Protein AF-A0AAW1J203-F1 (afdb_monomer_lite)

Foldseek 3Di:
DVQVVCVVVVHDHDLVVQVVVVVVCCVVCVVVVLNQAEAEDRQVLQAVCQPPPPSNVVSVVVRCVVSVRHQKYKYWHDDPNATWMWIAGNVVGDIDIHGPVVVVVVVVVVD

InterPro domains:
  IPR038765 Papain-like cysteine peptidase superfamily [SSF54001] (3-105)

Structure (mmCIF, N/CA/C/O backbone):
data_AF-A0AAW1J203-F1
#
_entry.id   AF-A0AAW1J203-F1
#
loop_
_atom_site.group_PDB
_atom_site.id
_atom_site.type_symbol
_atom_site.label_atom_id
_atom_site.label_alt_id
_atom_site.label_comp_id
_atom_site.label_asym_id
_atom_site.label_entity_id
_atom_site.label_seq_id
_atom_site.pdbx_PDB_ins_code
_atom_site.Cartn_x
_atom_site.Cartn_y
_atom_site.Cartn_z
_atom_site.occupancy
_atom_site.B_iso_or_equiv
_atom_site.auth_seq_id
_atom_site.auth_comp_id
_atom_site.auth_asym_id
_atom_site.auth_atom_id
_atom_site.pdbx_PDB_model_num
ATOM 1 N N . MET A 1 1 ? 7.930 -22.749 -3.735 1.00 60.47 1 MET A N 1
ATOM 2 C CA . MET A 1 1 ? 7.030 -23.927 -3.836 1.00 60.47 1 MET A CA 1
ATOM 3 C C . MET A 1 1 ? 5.921 -23.921 -2.782 1.00 60.47 1 MET A C 1
ATOM 5 O O . MET A 1 1 ? 4.824 -24.335 -3.123 1.00 60.47 1 MET A O 1
ATOM 9 N N . ALA A 1 2 ? 6.160 -23.474 -1.539 1.00 79.44 2 ALA A N 1
ATOM 10 C CA . ALA A 1 2 ? 5.096 -23.349 -0.531 1.00 79.44 2 ALA A CA 1
ATOM 11 C C . ALA A 1 2 ? 4.021 -22.323 -0.940 1.00 79.44 2 ALA A C 1
ATOM 13 O O . ALA A 1 2 ? 2.864 -22.699 -1.058 1.00 79.44 2 ALA A O 1
ATOM 14 N N . ASP A 1 3 ? 4.432 -21.112 -1.315 1.00 84.44 3 ASP A N 1
ATOM 15 C CA . ASP A 1 3 ? 3.539 -20.016 -1.732 1.00 84.44 3 ASP A CA 1
ATOM 16 C C . ASP A 1 3 ? 2.621 -20.371 -2.909 1.00 84.44 3 ASP A C 1
ATOM 18 O O . ASP A 1 3 ? 1.426 -20.101 -2.903 1.00 84.44 3 ASP A O 1
ATOM 22 N N . ILE A 1 4 ? 3.169 -21.051 -3.920 1.00 80.50 4 ILE A N 1
ATOM 23 C CA . ILE A 1 4 ? 2.398 -21.516 -5.080 1.00 80.50 4 ILE A CA 1
ATOM 24 C C . ILE A 1 4 ? 1.329 -22.522 -4.642 1.00 80.50 4 ILE A C 1
ATOM 26 O O . ILE A 1 4 ? 0.183 -22.438 -5.073 1.00 80.50 4 ILE A O 1
ATOM 30 N N . ARG A 1 5 ? 1.681 -23.464 -3.759 1.00 83.44 5 ARG A N 1
ATOM 31 C CA . ARG A 1 5 ? 0.708 -24.427 -3.227 1.00 83.44 5 ARG A CA 1
ATOM 32 C C . ARG A 1 5 ? -0.371 -23.737 -2.402 1.00 83.44 5 ARG A C 1
ATOM 34 O O . ARG A 1 5 ? -1.525 -24.106 -2.549 1.00 83.44 5 ARG A O 1
ATOM 41 N N . GLN A 1 6 ? -0.001 -22.755 -1.588 1.00 84.38 6 GLN A N 1
ATOM 42 C CA . GLN A 1 6 ? -0.920 -21.974 -0.762 1.00 84.38 6 GLN A CA 1
ATOM 43 C C . GLN A 1 6 ? -1.958 -21.244 -1.629 1.00 84.38 6 GLN A C 1
ATOM 45 O O . GLN A 1 6 ? -3.156 -21.368 -1.382 1.00 84.38 6 GLN A O 1
ATOM 50 N N . MET A 1 7 ? -1.517 -20.604 -2.723 1.00 81.81 7 MET A N 1
ATOM 51 C CA . MET A 1 7 ? -2.416 -19.975 -3.703 1.00 81.81 7 MET A CA 1
ATOM 52 C C . MET A 1 7 ? -3.401 -20.974 -4.327 1.00 81.81 7 MET A C 1
ATOM 54 O O . MET A 1 7 ? -4.589 -20.686 -4.421 1.00 81.81 7 MET A O 1
ATOM 58 N N . PHE A 1 8 ? -2.937 -22.164 -4.727 1.00 85.00 8 PHE A N 1
ATOM 59 C CA . PHE A 1 8 ? -3.801 -23.174 -5.356 1.00 85.00 8 PHE A CA 1
ATOM 60 C C . PHE A 1 8 ? -4.669 -23.973 -4.372 1.00 85.00 8 PHE A C 1
ATOM 62 O O . PHE A 1 8 ? -5.550 -24.714 -4.803 1.00 85.00 8 PHE A O 1
ATOM 69 N N . ARG A 1 9 ? -4.424 -23.854 -3.065 1.00 87.44 9 ARG A N 1
ATOM 70 C CA . ARG A 1 9 ? -5.163 -24.570 -2.014 1.00 87.44 9 ARG A CA 1
ATOM 71 C C . ARG A 1 9 ? -6.192 -23.712 -1.290 1.00 87.44 9 ARG A C 1
ATOM 73 O O . ARG A 1 9 ? -6.794 -24.206 -0.343 1.00 87.44 9 ARG A O 1
ATOM 80 N N . TYR A 1 10 ? -6.410 -22.473 -1.736 1.00 80.50 10 TYR A N 1
ATOM 81 C CA . TYR A 1 10 ? -7.305 -21.522 -1.066 1.00 80.50 10 TYR A CA 1
ATOM 82 C C . TYR A 1 10 ? -6.932 -21.308 0.412 1.00 80.50 10 TYR A C 1
ATOM 84 O O . TYR A 1 10 ? -7.789 -21.088 1.264 1.00 80.50 10 TYR A O 1
ATOM 92 N N . GLU A 1 11 ? -5.641 -21.407 0.727 1.00 87.25 11 GLU A N 1
ATOM 93 C CA . GLU A 1 11 ? -5.119 -21.119 2.059 1.00 87.25 11 GLU A CA 1
ATOM 94 C C . GLU A 1 11 ? -4.974 -19.596 2.245 1.00 87.25 11 GLU A C 1
ATOM 96 O O . GLU A 1 11 ? -4.870 -18.841 1.274 1.00 87.25 11 GLU A O 1
ATOM 101 N N . TRP A 1 12 ? -4.938 -19.136 3.500 1.00 87.69 12 TRP A N 1
ATOM 102 C CA . TRP A 1 12 ? -4.671 -17.731 3.837 1.00 87.69 12 TRP A CA 1
ATOM 103 C C . TRP A 1 12 ? -3.402 -17.248 3.154 1.00 87.69 12 TRP A C 1
ATOM 105 O O . TRP A 1 12 ? -2.389 -17.921 3.260 1.00 87.69 12 TRP A O 1
ATOM 115 N N . LEU A 1 13 ? -3.423 -16.100 2.481 1.00 88.56 13 LEU A N 1
ATOM 116 C CA . LEU A 1 13 ? -2.238 -15.595 1.786 1.00 88.56 13 LEU A CA 1
ATOM 117 C C . LEU A 1 13 ? -1.167 -15.144 2.787 1.00 88.56 13 LEU A C 1
ATOM 119 O O . LEU A 1 13 ? -1.473 -14.509 3.797 1.00 88.56 13 LEU A O 1
ATOM 123 N N . ASN A 1 14 ? 0.096 -15.453 2.494 1.00 90.00 14 ASN A N 1
ATOM 124 C CA . ASN A 1 14 ? 1.236 -14.973 3.271 1.00 90.00 14 ASN A CA 1
ATOM 125 C C . ASN A 1 14 ? 1.843 -13.692 2.661 1.00 90.00 14 ASN A C 1
ATOM 127 O O . ASN A 1 14 ? 1.510 -13.275 1.548 1.00 90.00 14 ASN A O 1
ATOM 131 N N . ILE A 1 15 ? 2.771 -13.078 3.398 1.00 90.19 15 ILE A N 1
ATOM 132 C CA . ILE A 1 15 ? 3.435 -11.827 3.005 1.00 90.19 15 ILE A CA 1
ATOM 133 C C . ILE A 1 15 ? 4.208 -11.967 1.687 1.00 90.19 15 ILE A C 1
ATOM 135 O O . ILE A 1 15 ? 4.168 -11.048 0.870 1.00 90.19 15 ILE A O 1
ATOM 139 N N . SER A 1 16 ? 4.887 -13.093 1.445 1.00 91.06 16 SER A N 1
ATOM 140 C CA . SER A 1 16 ? 5.695 -13.274 0.232 1.00 91.06 16 SER A CA 1
ATOM 141 C C . SER A 1 16 ? 4.834 -13.366 -1.027 1.00 91.06 16 SER A C 1
ATOM 143 O O . SER A 1 16 ? 5.207 -12.809 -2.061 1.00 91.06 16 SER A O 1
ATOM 145 N N . ILE A 1 17 ? 3.646 -13.976 -0.940 1.00 90.00 17 ILE A N 1
ATOM 146 C CA . ILE A 1 17 ? 2.654 -13.955 -2.023 1.00 90.00 17 ILE A CA 1
ATOM 147 C C . ILE A 1 17 ? 2.230 -12.514 -2.322 1.00 90.00 17 ILE A C 1
ATOM 149 O O . ILE A 1 17 ? 2.220 -12.113 -3.486 1.00 90.00 17 ILE A O 1
ATOM 153 N N . LEU A 1 18 ? 1.923 -11.718 -1.293 1.00 91.38 18 LEU A N 1
ATOM 154 C CA . LEU A 1 18 ? 1.511 -10.319 -1.460 1.00 91.38 18 LEU A CA 1
ATOM 155 C C . LEU A 1 18 ? 2.628 -9.449 -2.046 1.00 91.38 18 LEU A C 1
ATOM 157 O O . LEU A 1 18 ? 2.369 -8.629 -2.924 1.00 91.38 18 LEU A O 1
ATOM 161 N N . GLN A 1 19 ? 3.873 -9.648 -1.611 1.00 89.88 19 GLN A N 1
ATOM 162 C CA . GLN A 1 19 ? 5.037 -8.977 -2.191 1.00 89.88 19 GLN A CA 1
ATOM 163 C C . GLN A 1 19 ? 5.218 -9.346 -3.666 1.00 89.88 19 GLN A C 1
ATOM 165 O O . GLN A 1 19 ? 5.376 -8.456 -4.499 1.00 89.88 19 GLN A O 1
ATOM 170 N N . GLY A 1 20 ? 5.131 -10.637 -4.005 1.00 89.75 20 GLY A N 1
ATOM 171 C CA . GLY A 1 20 ? 5.220 -11.110 -5.387 1.00 89.75 20 GLY A CA 1
ATOM 172 C C . GLY A 1 20 ? 4.131 -10.511 -6.279 1.00 89.75 20 GLY A C 1
ATOM 173 O O . GLY A 1 20 ? 4.423 -10.042 -7.380 1.00 89.75 20 GLY A O 1
ATOM 174 N N . TRP A 1 21 ? 2.895 -10.446 -5.781 1.00 87.88 21 TRP A N 1
ATOM 175 C CA . TRP A 1 21 ? 1.789 -9.779 -6.469 1.00 87.88 21 TRP A CA 1
ATOM 176 C C . TRP A 1 21 ? 2.0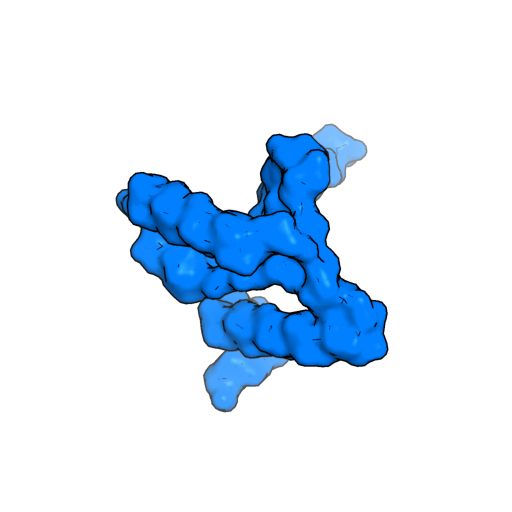07 -8.274 -6.619 1.00 87.88 21 TRP A C 1
ATOM 178 O O . TRP A 1 21 ? 1.784 -7.743 -7.703 1.00 87.88 21 TRP A O 1
ATOM 188 N N . GLY A 1 22 ? 2.492 -7.583 -5.587 1.00 88.75 22 GLY A N 1
ATOM 189 C CA . GLY A 1 22 ? 2.830 -6.160 -5.667 1.00 88.75 22 GLY A CA 1
ATOM 190 C C . GLY A 1 22 ? 3.908 -5.877 -6.717 1.00 88.75 22 GLY A C 1
ATOM 191 O O . GLY A 1 22 ? 3.755 -4.973 -7.537 1.00 88.75 22 GLY A O 1
ATOM 192 N N . SER A 1 23 ? 4.963 -6.696 -6.765 1.00 88.88 23 SER A N 1
ATOM 193 C CA . SER A 1 23 ? 5.988 -6.613 -7.811 1.00 88.88 23 SER A CA 1
ATOM 194 C C . SER A 1 23 ? 5.413 -6.893 -9.198 1.00 88.88 23 SER A C 1
ATOM 196 O O . SER A 1 23 ? 5.721 -6.168 -10.143 1.00 88.88 23 SER A O 1
ATOM 198 N N . PHE A 1 24 ? 4.548 -7.901 -9.334 1.00 90.00 24 PHE A N 1
ATOM 199 C CA . PHE A 1 24 ? 3.856 -8.173 -10.592 1.00 90.00 24 PHE A CA 1
ATOM 200 C C . PHE A 1 24 ? 3.014 -6.976 -11.043 1.00 90.00 24 PHE A C 1
ATOM 202 O O . PHE A 1 24 ? 3.148 -6.556 -12.186 1.00 90.00 24 PHE A O 1
ATOM 209 N N . LEU A 1 25 ? 2.205 -6.387 -10.158 1.00 88.81 25 LEU A N 1
ATOM 210 C CA . LEU A 1 25 ? 1.375 -5.220 -10.469 1.00 88.81 25 LEU A CA 1
ATOM 211 C C . LEU A 1 25 ? 2.217 -4.004 -10.852 1.00 88.81 25 LEU A C 1
ATOM 213 O O . LEU A 1 25 ? 1.860 -3.287 -11.781 1.00 88.81 25 LEU A O 1
ATOM 217 N N . TYR A 1 26 ? 3.356 -3.800 -10.194 1.00 88.00 26 TYR A N 1
ATOM 218 C CA . TYR A 1 26 ? 4.311 -2.769 -10.581 1.00 88.00 26 TYR A CA 1
ATOM 219 C C . TYR A 1 26 ? 4.883 -3.019 -11.984 1.00 88.00 26 TYR A C 1
ATOM 221 O O . TYR A 1 26 ? 4.943 -2.114 -12.807 1.00 88.00 26 TYR A O 1
ATOM 229 N N . HIS A 1 27 ? 5.293 -4.241 -12.318 1.00 89.00 27 HIS A N 1
ATOM 230 C CA . HIS A 1 27 ? 5.814 -4.521 -13.659 1.00 89.00 27 HIS A CA 1
ATOM 231 C C . HIS A 1 27 ? 4.722 -4.477 -14.736 1.00 89.00 27 HIS A C 1
ATOM 233 O O . HIS A 1 27 ? 4.940 -3.925 -15.811 1.00 89.00 27 HIS A O 1
ATOM 239 N N . TYR A 1 28 ? 3.535 -4.997 -14.438 1.00 88.19 28 TYR A N 1
ATOM 240 C CA . TYR A 1 28 ? 2.382 -4.980 -15.330 1.00 88.19 28 TYR A CA 1
ATOM 241 C C . TYR A 1 28 ? 1.859 -3.558 -15.552 1.00 88.19 28 TYR A C 1
ATOM 243 O O . TYR A 1 28 ? 1.581 -3.169 -16.683 1.00 88.19 28 TYR A O 1
ATOM 251 N N . GLY A 1 29 ? 1.822 -2.733 -14.507 1.00 86.44 29 GLY A N 1
ATOM 252 C CA . GLY A 1 29 ? 1.450 -1.326 -14.602 1.00 86.44 29 GLY A CA 1
ATOM 253 C C . GLY A 1 29 ? 2.391 -0.515 -15.495 1.00 86.44 29 GLY A C 1
ATOM 254 O O . GLY A 1 29 ? 1.951 0.444 -16.128 1.00 86.44 29 GLY A O 1
ATOM 255 N N . ALA A 1 30 ? 3.657 -0.928 -15.635 1.00 84.50 30 ALA A N 1
ATOM 256 C CA . ALA A 1 30 ? 4.583 -0.323 -16.594 1.00 84.50 30 ALA A CA 1
ATOM 257 C C . ALA A 1 30 ? 4.093 -0.509 -18.034 1.00 84.50 30 ALA A C 1
ATOM 259 O O . ALA A 1 30 ? 4.185 0.412 -18.838 1.00 84.50 30 ALA A O 1
ATOM 260 N N . THR A 1 31 ? 3.542 -1.688 -18.342 1.00 88.06 31 THR A N 1
ATOM 261 C CA . THR A 1 31 ? 3.023 -2.023 -19.678 1.00 88.06 31 THR A CA 1
ATOM 262 C C . THR A 1 31 ? 1.747 -1.259 -20.025 1.00 88.06 31 THR A C 1
ATOM 264 O O . THR A 1 31 ? 1.438 -1.087 -21.198 1.00 88.06 31 THR A O 1
ATOM 267 N N . LEU A 1 32 ? 1.030 -0.780 -19.006 1.00 86.06 32 LEU A N 1
ATOM 268 C CA . LEU A 1 32 ? -0.197 0.005 -19.133 1.00 86.06 32 LEU A CA 1
ATOM 269 C C . LEU A 1 32 ? 0.041 1.513 -18.945 1.00 86.06 32 LEU A C 1
ATOM 271 O O . LEU A 1 32 ? -0.921 2.265 -18.845 1.00 86.06 32 LEU A O 1
ATOM 275 N N . GLU A 1 33 ? 1.300 1.949 -18.825 1.00 81.88 33 GLU A N 1
ATOM 276 C CA . GLU A 1 33 ? 1.695 3.342 -18.548 1.00 81.88 33 GLU A CA 1
ATOM 277 C C . GLU A 1 33 ? 1.134 3.930 -17.230 1.00 81.88 33 GLU A C 1
ATOM 279 O O . GLU A 1 33 ? 1.249 5.125 -16.963 1.00 81.88 33 GLU A O 1
ATOM 284 N N . VAL A 1 34 ? 0.603 3.093 -16.331 1.00 81.62 34 VAL A N 1
ATOM 285 C CA . VAL A 1 34 ? 0.030 3.520 -15.037 1.00 81.62 34 VAL A CA 1
ATOM 286 C C . VAL A 1 34 ? 1.047 3.554 -13.896 1.00 81.62 34 VAL A C 1
ATOM 288 O O . VAL A 1 34 ? 0.743 4.038 -12.807 1.00 81.62 34 VAL A O 1
ATOM 291 N N . ASN A 1 35 ? 2.285 3.105 -14.122 1.00 76.31 35 ASN A N 1
ATOM 292 C CA . ASN A 1 35 ? 3.348 3.153 -13.108 1.00 76.31 35 ASN A CA 1
ATOM 293 C C . ASN A 1 35 ? 3.693 4.566 -12.636 1.00 76.31 35 ASN A C 1
ATOM 295 O O . ASN A 1 35 ? 4.198 4.746 -11.526 1.00 76.31 35 ASN A O 1
ATOM 299 N N . GLY A 1 36 ? 3.425 5.580 -13.459 1.00 82.06 36 GLY A N 1
ATOM 300 C CA . GLY A 1 36 ? 3.523 6.977 -13.048 1.00 82.06 36 GLY A CA 1
ATOM 301 C C . GLY A 1 36 ? 2.531 7.334 -11.938 1.00 82.06 36 GLY A C 1
ATOM 302 O O . GLY A 1 36 ? 2.844 8.180 -11.113 1.00 82.06 36 GLY A O 1
ATOM 303 N N . MET A 1 37 ? 1.389 6.646 -11.868 1.00 89.62 37 MET A N 1
ATOM 304 C CA . MET A 1 37 ? 0.247 7.017 -11.032 1.00 89.62 37 MET A CA 1
ATOM 305 C C . MET A 1 37 ? 0.175 6.268 -9.701 1.00 89.62 37 MET A C 1
ATOM 307 O O . MET A 1 37 ? -0.473 6.763 -8.785 1.00 89.62 37 MET A O 1
ATOM 311 N N . VAL A 1 38 ? 0.814 5.102 -9.572 1.00 92.38 38 VAL A N 1
ATOM 312 C CA . VAL A 1 38 ? 0.643 4.221 -8.404 1.00 92.38 38 VAL A CA 1
ATOM 313 C C . VAL A 1 38 ? 1.972 3.953 -7.694 1.00 92.38 38 VAL A C 1
ATOM 315 O O . VAL A 1 38 ? 2.953 3.544 -8.314 1.00 92.38 38 VAL A O 1
ATOM 318 N N . GLY A 1 39 ? 1.992 4.167 -6.379 1.00 92.88 39 GLY A N 1
ATOM 319 C CA . GLY A 1 39 ? 3.016 3.705 -5.445 1.00 92.88 39 GLY A CA 1
ATOM 320 C C . GLY A 1 39 ? 2.525 2.517 -4.615 1.00 92.88 39 GLY A C 1
ATOM 321 O O . GLY A 1 39 ? 1.324 2.348 -4.400 1.00 92.88 39 GLY A O 1
ATOM 322 N N . TYR A 1 40 ? 3.459 1.702 -4.125 1.00 92.62 40 TYR A N 1
ATOM 323 C CA . TYR A 1 40 ? 3.152 0.496 -3.356 1.00 92.62 40 TYR A CA 1
ATOM 324 C C . TYR A 1 40 ? 3.923 0.495 -2.035 1.00 92.62 40 TYR A C 1
ATOM 326 O O . TYR A 1 40 ? 5.143 0.657 -2.020 1.00 92.62 40 TYR A O 1
ATOM 334 N N . LEU A 1 41 ? 3.220 0.278 -0.926 1.00 93.75 41 LEU A N 1
ATOM 335 C CA . LEU A 1 41 ? 3.835 0.043 0.377 1.00 93.75 41 LEU A CA 1
ATOM 336 C C . LEU A 1 41 ? 4.321 -1.405 0.465 1.00 93.75 41 LEU A C 1
ATOM 338 O O . LEU A 1 41 ? 3.726 -2.313 -0.111 1.00 93.75 41 LEU A O 1
ATOM 342 N N . CYS A 1 42 ? 5.391 -1.628 1.224 1.00 91.06 42 CYS A N 1
ATOM 343 C CA . CYS A 1 42 ? 5.917 -2.964 1.472 1.00 91.06 42 CYS A CA 1
ATOM 344 C C . CYS A 1 42 ? 5.048 -3.666 2.531 1.00 91.06 42 CYS A C 1
ATOM 346 O O . CYS A 1 42 ? 5.046 -3.211 3.680 1.00 91.06 42 CYS A O 1
ATOM 348 N N . PRO A 1 43 ? 4.364 -4.779 2.192 1.00 88.62 43 PRO A N 1
ATOM 349 C CA . PRO A 1 43 ? 3.495 -5.489 3.130 1.00 88.62 43 PRO A CA 1
ATOM 350 C C . PRO A 1 43 ? 4.235 -5.937 4.390 1.00 88.62 43 PRO A C 1
ATOM 352 O O . PRO A 1 43 ? 3.741 -5.732 5.488 1.00 88.62 43 PRO A O 1
ATOM 355 N N . GLU A 1 44 ? 5.458 -6.456 4.240 1.00 89.38 44 GLU A N 1
ATOM 356 C CA . GLU A 1 44 ? 6.299 -6.918 5.353 1.00 89.38 44 GLU A CA 1
ATOM 357 C C . GLU A 1 44 ? 6.617 -5.801 6.353 1.00 89.38 44 GLU A C 1
ATOM 359 O O . GLU A 1 44 ? 6.552 -6.002 7.565 1.00 89.38 44 GLU A O 1
ATOM 364 N N . ARG A 1 45 ? 6.927 -4.598 5.851 1.00 89.19 45 ARG A N 1
ATOM 365 C CA . ARG A 1 45 ? 7.178 -3.432 6.705 1.00 89.19 45 ARG A CA 1
ATOM 366 C C . ARG A 1 45 ? 5.903 -3.011 7.415 1.00 89.19 45 ARG A C 1
ATOM 368 O O . ARG A 1 45 ? 5.939 -2.804 8.621 1.00 89.19 45 ARG A O 1
ATOM 375 N N . LEU A 1 46 ? 4.792 -2.920 6.687 1.00 85.69 46 LEU A N 1
ATOM 376 C CA . LEU A 1 46 ? 3.509 -2.518 7.253 1.00 85.69 46 LEU A CA 1
ATOM 377 C C . LEU A 1 46 ? 3.059 -3.484 8.363 1.00 85.69 46 LEU A C 1
ATOM 379 O O . LEU A 1 46 ? 2.706 -3.035 9.449 1.00 85.69 46 LEU A O 1
ATOM 383 N N . SER A 1 47 ? 3.164 -4.796 8.125 1.00 83.12 47 SER A N 1
ATOM 384 C CA . SER A 1 47 ? 2.810 -5.832 9.104 1.00 83.12 47 SER A CA 1
ATOM 385 C C . SER A 1 47 ? 3.775 -5.895 10.288 1.00 83.12 47 SER A C 1
ATOM 387 O O . SER A 1 47 ? 3.368 -6.229 11.393 1.00 83.12 47 SER A O 1
ATOM 389 N N . SER A 1 48 ? 5.055 -5.547 10.102 1.00 86.12 48 SER A N 1
ATOM 390 C CA . SER A 1 48 ? 6.042 -5.569 11.196 1.00 86.12 48 SER A CA 1
ATOM 391 C C . SER A 1 48 ? 5.755 -4.563 12.318 1.00 86.12 48 SER A C 1
ATOM 393 O O . SER A 1 48 ? 6.327 -4.676 13.401 1.00 86.12 48 SER A O 1
ATOM 395 N N . TYR A 1 49 ? 4.867 -3.595 12.072 1.00 84.56 49 TYR A N 1
ATOM 396 C CA . TYR A 1 49 ? 4.492 -2.545 13.017 1.00 84.56 49 TYR A CA 1
ATOM 397 C C . TYR A 1 49 ? 3.068 -2.696 13.568 1.00 84.56 49 TYR A C 1
ATOM 399 O O . TYR A 1 49 ? 2.540 -1.725 14.105 1.00 84.56 49 TYR A O 1
ATOM 407 N N . GLU A 1 50 ? 2.444 -3.878 13.472 1.00 77.81 50 GLU A N 1
ATOM 408 C CA . GLU A 1 50 ? 1.062 -4.128 13.939 1.00 77.81 50 GLU A CA 1
ATOM 409 C C . GLU A 1 50 ? 0.810 -3.621 15.374 1.00 77.81 50 GLU A C 1
ATOM 411 O O . GLU A 1 50 ? -0.258 -3.100 15.684 1.00 77.81 50 GLU A O 1
ATOM 416 N N . HIS A 1 51 ? 1.819 -3.693 16.246 1.00 82.69 51 HIS A N 1
ATOM 417 C CA . HIS A 1 51 ? 1.732 -3.239 17.638 1.00 82.69 51 HIS A CA 1
ATOM 418 C C . HIS A 1 51 ? 2.505 -1.940 17.931 1.00 82.69 51 HIS A C 1
ATOM 420 O O . HIS A 1 51 ? 2.616 -1.538 19.088 1.00 82.69 51 HIS A O 1
ATOM 426 N N . ASP A 1 52 ? 3.031 -1.263 16.904 1.00 89.62 52 ASP A N 1
ATOM 427 C CA . ASP A 1 52 ? 3.740 0.016 17.026 1.00 89.62 52 ASP A CA 1
ATOM 428 C C . ASP A 1 52 ? 3.182 1.045 16.035 1.00 89.62 52 ASP A C 1
ATOM 430 O O . ASP A 1 52 ? 3.728 1.312 14.959 1.00 89.62 52 ASP A O 1
ATOM 434 N N . ALA A 1 53 ? 2.084 1.677 16.447 1.00 87.75 53 ALA A N 1
ATOM 435 C CA . ALA A 1 53 ? 1.416 2.707 15.662 1.00 87.75 53 ALA A CA 1
ATOM 436 C C . ALA A 1 53 ? 2.343 3.881 15.298 1.00 87.75 53 ALA A C 1
ATOM 438 O O . ALA A 1 53 ? 2.195 4.469 14.228 1.00 87.75 53 ALA A O 1
ATOM 439 N N . ARG A 1 54 ? 3.320 4.230 16.148 1.00 92.81 54 ARG A N 1
ATOM 440 C CA . ARG A 1 54 ? 4.227 5.357 15.881 1.00 92.81 54 ARG A CA 1
ATOM 441 C C . ARG A 1 54 ? 5.233 4.996 14.791 1.00 92.81 54 ARG A C 1
ATOM 443 O O . ARG A 1 54 ? 5.469 5.806 13.893 1.00 92.81 54 ARG A O 1
ATOM 450 N N . ALA A 1 55 ? 5.816 3.800 14.853 1.00 91.88 55 ALA A N 1
ATOM 451 C CA . ALA A 1 55 ? 6.708 3.311 13.808 1.00 91.88 55 ALA A CA 1
ATOM 452 C C . ALA A 1 55 ? 5.965 3.139 12.477 1.00 91.88 55 ALA A C 1
ATOM 454 O O . ALA A 1 55 ? 6.476 3.560 11.437 1.00 91.88 55 ALA A O 1
ATOM 455 N N . MET A 1 56 ? 4.732 2.627 12.520 1.00 91.12 56 MET A N 1
ATOM 456 C CA . MET A 1 56 ? 3.864 2.506 11.349 1.00 91.12 56 MET A CA 1
ATOM 457 C C . MET A 1 56 ? 3.577 3.870 10.711 1.00 91.12 56 MET A C 1
ATOM 459 O O . MET A 1 56 ? 3.808 4.050 9.517 1.00 91.12 56 MET A O 1
ATOM 463 N N . GLN A 1 57 ? 3.148 4.857 11.504 1.00 91.81 57 GLN A N 1
ATOM 464 C CA . GLN A 1 57 ? 2.895 6.221 11.028 1.00 91.81 57 GLN A CA 1
ATOM 465 C C . GLN A 1 57 ? 4.141 6.845 10.402 1.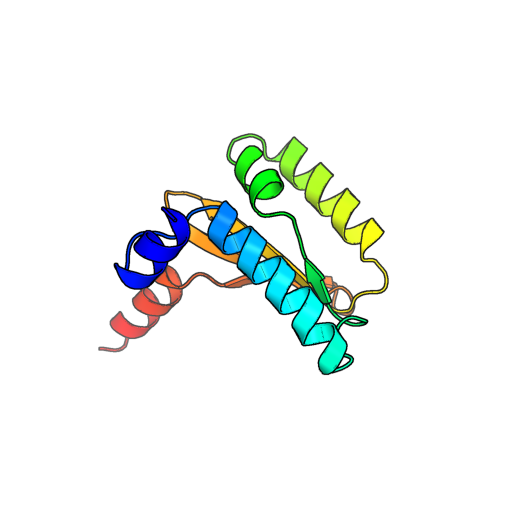00 91.81 57 GLN A C 1
ATOM 467 O O . GLN A 1 57 ? 4.055 7.451 9.336 1.00 91.81 57 GLN A O 1
ATOM 472 N N . LYS A 1 58 ? 5.308 6.675 11.036 1.00 95.00 58 LYS A N 1
ATOM 473 C CA . LYS A 1 58 ? 6.575 7.166 10.491 1.00 95.00 58 LYS A CA 1
ATOM 474 C C . LYS A 1 58 ? 6.898 6.508 9.149 1.00 95.00 58 LYS A C 1
ATOM 476 O O . LYS A 1 58 ? 7.234 7.213 8.203 1.00 95.00 58 LYS A O 1
ATOM 481 N N . TYR A 1 59 ? 6.781 5.183 9.063 1.00 94.81 59 TYR A N 1
ATOM 482 C CA . TYR A 1 59 ? 7.023 4.440 7.830 1.00 94.81 59 TYR A CA 1
ATOM 483 C C . TYR A 1 59 ? 6.100 4.904 6.699 1.00 94.81 59 TYR A C 1
ATOM 485 O O . TYR A 1 59 ? 6.579 5.207 5.608 1.00 94.81 59 TYR A O 1
ATOM 493 N N . VAL A 1 60 ? 4.797 5.013 6.971 1.00 93.81 60 VAL A N 1
ATOM 494 C CA . VAL A 1 60 ? 3.813 5.478 5.988 1.00 93.81 60 VAL A CA 1
ATOM 495 C C . VAL A 1 60 ? 4.122 6.910 5.560 1.00 93.81 60 VAL A C 1
ATOM 497 O O . VAL A 1 60 ? 4.188 7.174 4.367 1.00 93.81 60 VAL A O 1
ATOM 500 N N . ALA A 1 61 ? 4.395 7.826 6.492 1.00 94.31 61 ALA A N 1
ATOM 501 C CA . ALA A 1 61 ? 4.734 9.209 6.158 1.00 94.31 61 ALA A CA 1
ATOM 502 C C . ALA A 1 61 ? 5.994 9.316 5.283 1.00 94.31 61 ALA A C 1
ATOM 504 O O . ALA A 1 61 ? 6.012 10.077 4.315 1.00 94.31 61 ALA A O 1
ATOM 505 N N . ASP A 1 62 ? 7.039 8.548 5.599 1.00 96.00 62 ASP A N 1
ATOM 506 C CA . ASP A 1 62 ? 8.271 8.517 4.810 1.00 96.00 62 ASP A CA 1
ATOM 507 C C . ASP A 1 62 ? 8.015 7.904 3.413 1.00 96.00 62 ASP A C 1
ATOM 509 O O . ASP A 1 62 ? 8.514 8.418 2.412 1.00 96.00 62 ASP A O 1
ATOM 513 N N . ALA A 1 63 ? 7.167 6.875 3.310 1.00 94.69 63 ALA A N 1
ATOM 514 C CA . ALA A 1 63 ? 6.777 6.271 2.034 1.00 94.69 63 ALA A CA 1
ATOM 515 C C . ALA A 1 63 ? 5.917 7.202 1.160 1.00 94.69 63 ALA A C 1
ATOM 517 O O . ALA A 1 63 ? 6.135 7.280 -0.048 1.00 94.69 63 ALA A O 1
ATOM 518 N N . LEU A 1 64 ? 4.974 7.942 1.751 1.00 94.75 64 LEU A N 1
ATOM 519 C CA . LEU A 1 64 ? 4.145 8.912 1.028 1.00 94.75 64 LEU A CA 1
ATOM 520 C C . LEU A 1 64 ? 4.992 10.051 0.447 1.00 94.75 64 LEU A C 1
ATOM 522 O O . LEU A 1 64 ? 4.736 10.476 -0.672 1.00 94.75 64 LEU A O 1
ATOM 526 N N . LYS A 1 65 ? 6.043 10.490 1.155 1.00 95.19 65 LYS A N 1
ATOM 527 C CA . LYS A 1 65 ? 7.018 11.458 0.621 1.00 95.19 65 LYS A CA 1
ATOM 528 C C . LYS A 1 65 ? 7.809 10.895 -0.558 1.00 95.19 65 LYS A C 1
ATOM 530 O O . LYS A 1 65 ? 7.990 11.576 -1.555 1.00 95.19 65 LYS A O 1
ATOM 535 N N . ILE A 1 66 ? 8.263 9.642 -0.469 1.00 94.88 66 ILE A N 1
ATOM 536 C CA . ILE A 1 66 ? 8.963 8.972 -1.581 1.00 94.88 66 ILE A CA 1
ATOM 537 C C . ILE A 1 66 ? 8.062 8.879 -2.823 1.00 94.88 66 ILE A C 1
ATOM 539 O O . ILE A 1 66 ? 8.542 8.953 -3.953 1.00 94.88 66 ILE A O 1
ATOM 543 N N . HIS A 1 67 ? 6.758 8.720 -2.613 1.00 94.31 67 HIS A N 1
ATOM 544 C CA . HIS A 1 67 ? 5.751 8.601 -3.659 1.00 94.31 67 HIS A CA 1
ATOM 545 C C . HIS A 1 67 ? 4.963 9.896 -3.904 1.00 94.31 67 HIS A C 1
ATOM 547 O O . HIS A 1 67 ? 3.866 9.826 -4.445 1.00 94.31 67 HIS A O 1
ATOM 553 N N . GLU A 1 68 ? 5.503 11.072 -3.566 1.00 93.06 68 GLU A N 1
ATOM 554 C CA . GLU A 1 68 ? 4.780 12.354 -3.674 1.00 93.06 68 GLU A CA 1
ATOM 555 C C . GLU A 1 68 ? 4.322 12.699 -5.101 1.00 93.06 68 GLU A C 1
ATOM 557 O O . GLU A 1 68 ? 3.388 13.468 -5.294 1.00 93.06 68 GLU A O 1
ATOM 562 N N . ASN A 1 69 ? 4.963 12.106 -6.110 1.00 92.31 69 ASN A N 1
ATOM 563 C CA . ASN A 1 69 ? 4.618 12.265 -7.520 1.00 92.31 69 ASN A CA 1
ATOM 564 C C . ASN A 1 69 ? 3.589 11.241 -8.029 1.00 92.31 69 ASN A C 1
ATOM 566 O O . ASN A 1 69 ? 3.299 11.213 -9.225 1.00 92.31 69 ASN A O 1
ATOM 570 N N . LYS A 1 70 ? 3.091 10.358 -7.160 1.00 93.75 70 LYS A N 1
ATOM 571 C CA . LYS A 1 70 ? 2.064 9.368 -7.487 1.00 93.75 70 LYS A CA 1
ATOM 572 C C . LYS A 1 70 ? 0.685 9.940 -7.191 1.00 93.75 70 LYS A C 1
ATOM 574 O O . LYS A 1 70 ? 0.513 10.778 -6.318 1.00 93.75 70 LYS A O 1
ATOM 579 N N . ARG A 1 71 ? -0.323 9.437 -7.894 1.00 94.75 71 ARG A N 1
ATOM 580 C CA . ARG A 1 71 ? -1.725 9.758 -7.617 1.00 94.75 71 ARG A CA 1
ATOM 581 C C . ARG A 1 71 ? -2.259 8.933 -6.452 1.00 94.75 71 ARG A C 1
ATOM 583 O O . ARG A 1 71 ? -2.949 9.452 -5.577 1.00 94.75 71 ARG A O 1
ATOM 590 N N . TYR A 1 72 ? -1.898 7.654 -6.440 1.00 94.81 72 TYR A N 1
ATOM 591 C CA . TYR A 1 72 ? -2.313 6.693 -5.433 1.00 94.81 72 TYR A CA 1
ATOM 592 C C . TYR A 1 72 ? -1.107 6.021 -4.795 1.00 94.81 72 TYR A C 1
ATOM 594 O O . TYR A 1 72 ? -0.138 5.696 -5.479 1.00 94.81 72 TYR A O 1
ATOM 602 N N . VAL A 1 73 ? -1.190 5.742 -3.500 1.00 95.62 73 VAL A N 1
ATOM 603 C CA . VAL A 1 73 ? -0.267 4.840 -2.804 1.00 95.62 73 VAL A CA 1
ATOM 604 C C . VAL A 1 73 ? -1.096 3.774 -2.118 1.00 95.62 73 VAL A C 1
ATOM 606 O O . VAL A 1 73 ? -2.031 4.103 -1.396 1.00 95.62 73 VAL A O 1
ATOM 609 N N . MET A 1 74 ? -0.787 2.502 -2.347 1.00 94.69 74 MET A N 1
ATOM 610 C CA . MET A 1 74 ? -1.577 1.403 -1.796 1.00 94.69 74 MET A CA 1
ATOM 611 C C . MET A 1 74 ? -0.714 0.347 -1.114 1.00 94.69 74 MET A C 1
ATOM 613 O O . MET A 1 74 ? 0.453 0.169 -1.456 1.00 94.69 74 MET A O 1
ATOM 617 N N . GLY A 1 75 ? -1.276 -0.365 -0.144 1.00 93.50 75 GLY A N 1
ATOM 618 C CA . GLY A 1 75 ? -0.552 -1.393 0.596 1.00 93.50 75 GLY A CA 1
ATOM 619 C C . GLY A 1 75 ? -1.469 -2.400 1.265 1.00 93.50 75 GLY A C 1
ATOM 620 O O . GLY A 1 75 ? -2.548 -2.048 1.735 1.00 93.50 75 GLY A O 1
ATOM 621 N N . ALA A 1 76 ? -1.018 -3.649 1.338 1.00 92.81 76 ALA A N 1
ATOM 622 C CA . ALA A 1 76 ? -1.688 -4.655 2.147 1.00 92.81 76 ALA A CA 1
ATOM 623 C C . ALA A 1 76 ? -1.359 -4.428 3.629 1.00 92.81 76 ALA A C 1
ATOM 625 O O . ALA A 1 76 ? -0.188 -4.342 4.005 1.00 92.81 76 ALA A O 1
ATOM 626 N N . PHE A 1 77 ? -2.399 -4.337 4.448 1.00 88.31 77 PHE A N 1
ATOM 627 C CA . PHE A 1 77 ? -2.346 -4.157 5.892 1.00 88.31 77 PHE A CA 1
ATOM 628 C C . PHE A 1 77 ? -2.919 -5.390 6.581 1.00 88.31 77 PHE A C 1
ATOM 630 O O . PHE A 1 77 ? -3.923 -5.933 6.127 1.00 88.31 77 PHE A O 1
ATOM 637 N N . PHE A 1 78 ? -2.260 -5.844 7.645 1.00 87.94 78 PHE A N 1
ATOM 638 C CA . PHE A 1 78 ? -2.696 -6.997 8.421 1.00 87.94 78 PHE A CA 1
ATOM 639 C C . PHE A 1 78 ? -3.067 -6.553 9.823 1.00 87.94 78 PHE A C 1
ATOM 641 O O . PHE A 1 78 ? -2.252 -5.939 10.508 1.00 87.94 78 PHE A O 1
ATOM 648 N N . GLU A 1 79 ? -4.284 -6.874 10.233 1.00 85.44 79 GLU A N 1
ATOM 649 C CA . GLU A 1 79 ? -4.769 -6.627 11.584 1.00 85.44 79 GLU A CA 1
ATOM 650 C C . GLU A 1 79 ? -5.815 -7.687 11.921 1.00 85.44 79 GLU A C 1
ATOM 652 O O . GLU A 1 79 ? -6.611 -8.079 11.066 1.00 85.44 79 GLU A O 1
ATOM 657 N N . ASN A 1 80 ? -5.819 -8.171 13.166 1.00 85.31 80 ASN A N 1
ATOM 658 C CA . ASN A 1 80 ? -6.821 -9.123 13.660 1.00 85.31 80 ASN A CA 1
ATOM 659 C C . ASN A 1 80 ? -6.964 -10.382 12.781 1.00 85.31 80 ASN A C 1
ATOM 661 O O . ASN A 1 80 ? -8.067 -10.877 12.549 1.00 85.31 80 ASN A O 1
ATOM 665 N N . ASN A 1 81 ? -5.835 -10.916 12.304 1.00 86.69 81 ASN A N 1
ATOM 666 C CA . ASN A 1 81 ? -5.782 -12.089 11.429 1.00 86.69 81 ASN A CA 1
ATOM 667 C C . ASN A 1 81 ? -6.513 -11.908 10.079 1.00 86.69 81 ASN A C 1
ATOM 669 O O . ASN A 1 81 ? -7.018 -12.873 9.504 1.00 86.69 81 ASN A O 1
ATOM 673 N N . HIS A 1 82 ? -6.585 -10.676 9.573 1.00 89.94 82 HIS A N 1
ATOM 674 C CA . HIS A 1 82 ? -7.240 -10.343 8.316 1.00 89.94 82 HIS A CA 1
ATOM 675 C C . HIS A 1 82 ? -6.394 -9.377 7.478 1.00 89.94 82 HIS A C 1
ATOM 677 O O . HIS A 1 82 ? -5.792 -8.436 7.996 1.00 89.94 82 HIS A O 1
ATOM 683 N N . TRP A 1 83 ? -6.353 -9.619 6.165 1.00 91.31 83 TRP A N 1
ATOM 684 C CA . TRP A 1 83 ? -5.711 -8.731 5.201 1.00 91.31 83 TRP A CA 1
ATOM 685 C C . TRP A 1 83 ? -6.708 -7.705 4.676 1.00 91.31 83 TRP A C 1
ATOM 687 O O . TRP A 1 83 ? -7.721 -8.070 4.087 1.00 91.31 83 TRP A O 1
ATOM 697 N N . MET A 1 84 ? -6.354 -6.433 4.801 1.00 92.75 84 MET A N 1
ATOM 698 C CA . MET A 1 84 ? -7.069 -5.296 4.233 1.00 92.75 84 MET A CA 1
ATOM 699 C C . MET A 1 84 ? -6.171 -4.550 3.246 1.00 92.75 84 MET A C 1
ATOM 701 O O . MET A 1 84 ? -4.944 -4.676 3.275 1.00 92.75 84 MET A O 1
ATOM 705 N N . LEU A 1 85 ? -6.769 -3.737 2.379 1.00 93.81 85 LEU A N 1
ATOM 706 C CA . LEU A 1 85 ? -6.034 -2.862 1.467 1.00 93.81 85 LEU A CA 1
ATOM 707 C C . LEU A 1 85 ? -6.212 -1.408 1.902 1.00 93.81 85 LEU A C 1
ATOM 709 O O . LEU A 1 85 ? -7.324 -0.890 1.891 1.00 93.81 85 LEU A O 1
ATOM 713 N N . VAL A 1 86 ? -5.117 -0.736 2.254 1.00 93.69 86 VAL A N 1
ATOM 714 C CA . VAL A 1 86 ? -5.121 0.717 2.449 1.00 93.69 86 VAL A CA 1
ATOM 715 C C . VAL A 1 86 ? -4.796 1.408 1.129 1.00 93.69 86 VAL A C 1
ATOM 717 O O . VAL A 1 86 ? -3.875 0.994 0.420 1.00 93.69 86 VAL A O 1
ATOM 720 N N . VAL A 1 87 ? -5.544 2.461 0.802 1.00 95.31 87 VAL A N 1
ATOM 721 C CA . VAL A 1 87 ? -5.325 3.294 -0.384 1.00 95.31 87 VAL A CA 1
ATOM 722 C C . VAL A 1 87 ? -5.305 4.758 0.032 1.00 95.31 87 VAL A C 1
ATOM 724 O O . VAL A 1 87 ? -6.252 5.256 0.634 1.00 95.31 87 VAL A O 1
ATOM 727 N N . PHE A 1 88 ? -4.229 5.452 -0.317 1.00 96.00 88 PHE A N 1
ATOM 728 C CA . PHE A 1 88 ? -4.072 6.893 -0.173 1.00 96.00 88 PHE A CA 1
ATOM 729 C C . PHE A 1 88 ? -4.267 7.548 -1.541 1.00 96.00 88 PHE A C 1
ATOM 731 O O . PHE A 1 88 ? -3.563 7.186 -2.484 1.00 96.00 88 PHE A O 1
ATOM 738 N N . CYS A 1 89 ? -5.186 8.508 -1.651 1.00 95.19 89 CYS A N 1
ATOM 739 C CA . CYS A 1 89 ? -5.276 9.420 -2.790 1.00 95.19 89 CYS A CA 1
ATOM 740 C C . CYS A 1 89 ? -4.509 10.698 -2.443 1.00 95.19 89 CYS A C 1
ATOM 742 O O . CYS A 1 89 ? -4.917 11.438 -1.544 1.00 95.19 89 CYS A O 1
ATOM 744 N N . LEU A 1 90 ? -3.385 10.943 -3.119 1.00 93.75 90 LEU A N 1
ATOM 745 C CA . LEU A 1 90 ? -2.511 12.072 -2.784 1.00 93.75 90 LEU A CA 1
ATOM 746 C C . LEU A 1 90 ? -3.050 13.407 -3.307 1.00 93.75 90 LEU A C 1
ATOM 748 O O . LEU A 1 90 ? -2.816 14.432 -2.677 1.00 93.75 90 LEU A O 1
ATOM 752 N N . GLU A 1 91 ? -3.793 13.395 -4.417 1.00 91.19 91 GLU A N 1
ATOM 753 C CA . GLU A 1 91 ? -4.404 14.605 -4.992 1.00 91.19 91 GLU A CA 1
ATOM 754 C C . GLU A 1 91 ? -5.518 15.165 -4.100 1.00 91.19 91 GLU A C 1
ATOM 756 O O . GLU A 1 91 ? -5.602 16.372 -3.883 1.00 91.19 91 GLU A O 1
ATOM 761 N N . ASP A 1 92 ? -6.349 14.277 -3.558 1.00 92.19 92 ASP A N 1
ATOM 762 C CA . ASP A 1 92 ? -7.546 14.643 -2.797 1.00 92.19 92 ASP A CA 1
ATOM 763 C C . ASP A 1 92 ? -7.336 14.563 -1.272 1.00 92.19 92 ASP A C 1
ATOM 765 O O . ASP A 1 92 ? -8.270 14.787 -0.501 1.00 92.19 92 ASP A O 1
ATOM 769 N N . TYR A 1 93 ? -6.124 14.217 -0.823 1.00 91.50 93 TYR A N 1
ATOM 770 C CA . TYR A 1 93 ? -5.736 14.115 0.590 1.00 91.50 93 TYR A CA 1
ATOM 771 C C . TYR A 1 93 ? -6.657 13.239 1.454 1.00 91.50 93 TYR A C 1
ATOM 773 O O . TYR A 1 93 ? -6.903 13.543 2.624 1.00 91.50 93 TYR A O 1
ATOM 781 N N . TYR A 1 94 ? -7.137 12.120 0.912 1.00 93.56 94 TYR A N 1
ATOM 782 C CA . TYR A 1 94 ? -7.899 11.138 1.683 1.00 93.56 94 TYR A CA 1
ATOM 783 C C . TYR A 1 94 ? -7.247 9.760 1.650 1.00 93.56 94 TYR A C 1
ATOM 785 O O . TYR A 1 94 ? -6.473 9.416 0.755 1.00 93.56 94 TYR A O 1
ATOM 793 N N . ALA A 1 95 ? -7.600 8.953 2.645 1.00 93.50 95 ALA A N 1
ATOM 794 C CA . ALA A 1 95 ? -7.258 7.545 2.707 1.00 93.50 95 ALA A CA 1
ATOM 795 C C . ALA A 1 95 ? -8.529 6.722 2.911 1.00 93.50 95 ALA A C 1
ATOM 797 O O . ALA A 1 95 ? -9.450 7.152 3.608 1.00 93.50 95 ALA A O 1
ATOM 798 N N . CYS A 1 96 ? -8.573 5.535 2.322 1.00 93.69 96 CYS A N 1
ATOM 799 C CA . CYS A 1 96 ? -9.614 4.555 2.581 1.00 93.69 96 CYS A CA 1
ATOM 800 C C . CYS A 1 96 ? -9.005 3.187 2.887 1.00 93.69 96 CYS A C 1
ATOM 802 O O . CYS A 1 96 ? -7.887 2.867 2.478 1.00 93.69 96 CYS A O 1
ATOM 804 N N . ILE A 1 97 ? -9.764 2.389 3.634 1.00 92.25 97 ILE A N 1
ATOM 805 C CA . ILE A 1 97 ? -9.463 0.989 3.910 1.00 92.25 97 ILE A CA 1
ATOM 806 C C . ILE A 1 97 ? -10.522 0.170 3.187 1.00 92.25 97 ILE A C 1
ATOM 808 O O . ILE A 1 97 ? -11.720 0.375 3.385 1.00 92.25 97 ILE A O 1
ATOM 812 N N . LEU A 1 98 ? -10.073 -0.735 2.328 1.00 93.25 98 LEU A N 1
ATOM 813 C CA . LEU A 1 98 ? -10.909 -1.726 1.677 1.00 93.25 98 LEU A CA 1
ATOM 814 C C . LEU A 1 98 ? -10.792 -3.022 2.483 1.00 93.25 98 LEU A C 1
ATOM 816 O O . LEU A 1 98 ? -9.745 -3.672 2.494 1.00 93.25 98 LEU A O 1
ATOM 820 N N . ASP A 1 99 ? -11.876 -3.346 3.178 1.00 92.69 99 ASP A N 1
ATOM 821 C CA . ASP A 1 99 ? -12.024 -4.497 4.068 1.00 92.69 99 ASP A CA 1
ATOM 822 C C . ASP A 1 99 ? -13.142 -5.389 3.512 1.00 92.69 99 ASP A C 1
ATOM 824 O O . ASP A 1 99 ? -14.306 -4.977 3.425 1.00 92.69 99 ASP A O 1
ATOM 828 N N . SER A 1 100 ? -12.783 -6.604 3.091 1.00 91.06 100 SER A N 1
ATOM 829 C CA . SER A 1 100 ? -13.744 -7.531 2.494 1.00 91.06 100 SER A CA 1
ATOM 830 C C . SER A 1 100 ? -14.713 -8.120 3.520 1.00 91.06 100 SER A C 1
ATOM 832 O O . SER A 1 100 ? -15.854 -8.402 3.161 1.00 91.06 100 SER A O 1
ATOM 834 N N . LEU A 1 101 ? -14.330 -8.232 4.796 1.00 87.75 101 LEU A N 1
ATOM 835 C CA . LEU A 1 101 ? -15.223 -8.714 5.853 1.00 87.75 101 LEU A CA 1
ATOM 836 C C . LEU A 1 101 ? -16.302 -7.684 6.202 1.00 87.75 101 LEU A C 1
ATOM 838 O O . LEU A 1 101 ? -17.422 -8.048 6.564 1.00 87.75 101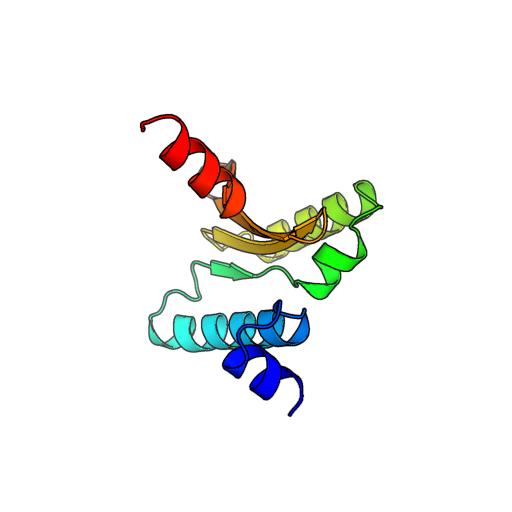 LEU A O 1
ATOM 842 N N . GLN A 1 102 ? -15.999 -6.389 6.097 1.00 78.75 102 GLN A N 1
ATOM 843 C CA . GLN A 1 102 ? -17.008 -5.342 6.299 1.00 78.75 102 GLN A CA 1
ATOM 844 C C . GLN A 1 102 ? -18.014 -5.248 5.149 1.00 78.75 102 GLN A C 1
ATOM 846 O O . GLN A 1 102 ? -19.177 -4.912 5.387 1.00 78.75 102 GLN A O 1
ATOM 851 N N . ALA A 1 103 ? -17.602 -5.570 3.921 1.00 67.38 103 ALA A N 1
ATOM 852 C CA . ALA A 1 103 ? -18.509 -5.623 2.777 1.00 67.38 103 ALA A CA 1
ATOM 853 C C . ALA A 1 103 ? -19.571 -6.729 2.933 1.00 67.38 103 ALA A C 1
ATOM 855 O O . ALA A 1 103 ? -20.741 -6.502 2.629 1.00 67.38 103 ALA A O 1
ATOM 856 N N . GLU A 1 104 ? -19.193 -7.889 3.480 1.00 62.75 104 GLU A N 1
ATOM 857 C CA . GLU A 1 104 ? -20.118 -9.003 3.737 1.00 62.75 104 GLU A CA 1
ATOM 858 C C . GLU A 1 104 ? -21.170 -8.675 4.805 1.00 62.75 104 GLU A C 1
ATOM 860 O O . GLU A 1 104 ? -22.324 -9.083 4.690 1.00 62.75 104 GLU A O 1
ATOM 865 N N . LYS A 1 105 ? -20.802 -7.900 5.833 1.00 60.88 105 LYS A N 1
ATOM 866 C CA . LYS A 1 105 ? -21.736 -7.515 6.904 1.00 60.88 105 LYS A CA 1
ATOM 867 C C . LYS A 1 105 ? -22.858 -6.614 6.395 1.00 60.88 105 LYS A C 1
ATOM 869 O O . LYS A 1 105 ? -24.010 -6.855 6.730 1.00 60.88 105 LYS A O 1
ATOM 874 N N . LYS A 1 106 ? -22.543 -5.639 5.537 1.00 56.47 106 LYS A N 1
ATOM 875 C CA . LYS A 1 106 ? -23.555 -4.747 4.945 1.00 56.47 106 LYS A CA 1
ATOM 876 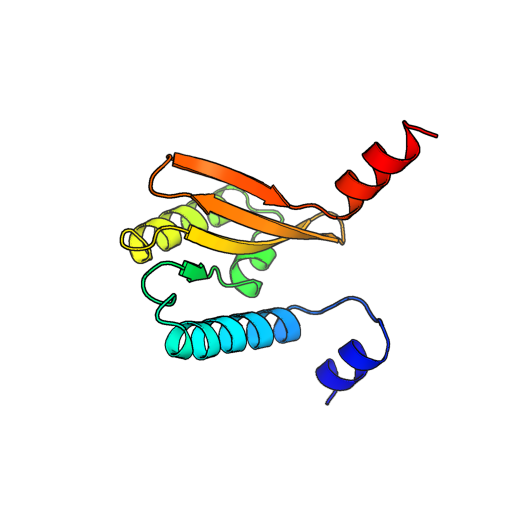C C . LYS A 1 106 ? -24.514 -5.481 4.004 1.00 56.47 106 LYS A C 1
ATOM 878 O O . LYS A 1 106 ? -25.692 -5.169 3.995 1.00 56.47 106 LYS A O 1
ATOM 883 N N . GLY A 1 107 ? -24.040 -6.483 3.261 1.00 54.25 107 GLY A N 1
ATOM 884 C CA . GLY A 1 107 ? -24.897 -7.281 2.374 1.00 54.25 107 GLY A CA 1
ATOM 885 C C . GLY A 1 107 ? -25.861 -8.237 3.094 1.00 54.25 107 GLY A C 1
ATOM 886 O O . GLY A 1 107 ? -26.832 -8.680 2.489 1.00 54.25 107 GLY A O 1
ATOM 887 N N . ASN A 1 108 ? -25.611 -8.551 4.369 1.00 51.59 108 ASN A N 1
ATOM 888 C CA . ASN A 1 108 ? -26.464 -9.422 5.186 1.00 51.59 108 ASN A CA 1
ATOM 889 C C . ASN A 1 108 ? -27.461 -8.662 6.077 1.00 51.59 108 ASN A C 1
ATOM 891 O O . ASN A 1 108 ? -28.340 -9.296 6.647 1.00 51.59 108 ASN A O 1
ATOM 895 N N . GLU A 1 109 ? -27.334 -7.339 6.212 1.00 49.62 109 GLU A N 1
ATOM 896 C CA . GLU A 1 109 ? -28.318 -6.491 6.910 1.00 49.62 109 GLU A CA 1
ATOM 897 C C . GLU A 1 109 ? -29.487 -6.069 5.995 1.00 49.62 109 GLU A C 1
ATOM 899 O O . GLU A 1 109 ? -30.509 -5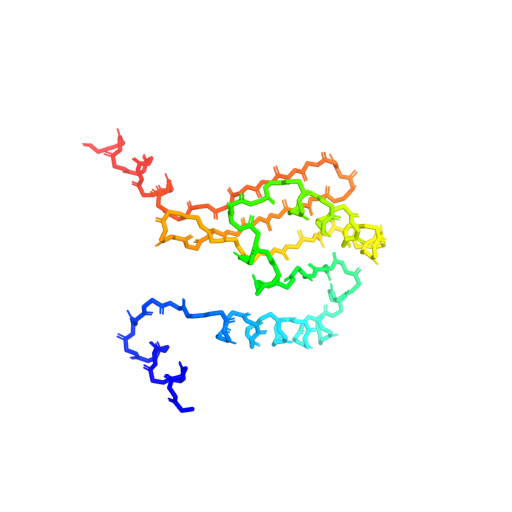.598 6.489 1.00 49.62 109 GLU A O 1
ATOM 904 N N . ASP A 1 110 ? -29.359 -6.297 4.682 1.00 49.06 110 ASP A N 1
ATOM 905 C CA . ASP A 1 110 ? -30.372 -6.010 3.656 1.00 49.06 110 ASP A CA 1
ATOM 906 C C . ASP A 1 110 ? -31.192 -7.258 3.224 1.00 49.06 110 ASP A C 1
ATOM 908 O O . ASP A 1 110 ? -31.928 -7.199 2.235 1.00 49.06 110 ASP A O 1
ATOM 912 N N . ASN A 1 111 ? -31.090 -8.380 3.957 1.00 43.22 111 ASN A N 1
ATOM 913 C CA . ASN A 1 111 ? -31.890 -9.611 3.783 1.00 43.22 111 ASN A CA 1
ATOM 914 C C . ASN A 1 111 ? -32.703 -9.939 5.043 1.00 43.22 111 ASN A C 1
ATOM 916 O O . ASN A 1 111 ? -33.763 -10.591 4.892 1.00 43.22 111 ASN A O 1
#

Organism: Saponaria officinalis (NCBI:txid3572)

pLDDT: mean 86.48, std 10.87, range [43.22, 96.0]

Sequence (111 aa):
MADIRQMFRYEWLNISILQGWGSFLYHYGATLEVNGMVGYLCPERLSSYEHDARAMQKYVADALKIHENKRYVMGAFFENNHWMLVVFCLEDYYACILDSLQAEKKGNEDN

Secondary structure (DSSP, 8-state):
-HHHHHHHTTPPPPHHHHHHHHHHHHHHHHHTTGGGTEEE--HHHHHHTTT-HHHHHHHHHHHHHHTTT-SEEEEEEEETTEEEEEEEETTTTEEEEE-HHHHHHHHHS--

Radius of gyration: 15.4 Å; chains: 1; boundin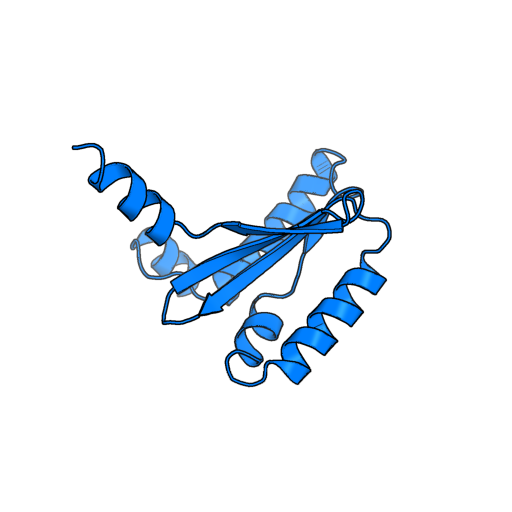g box: 41×39×37 Å